Protein AF-G7Z6B0-F1 (afdb_monomer)

pLDDT: mean 72.28, std 18.52, range [39.72, 91.56]

Secondary structure (DSSP, 8-state):
-EETTEE--SEEEEETTEEEEE-TTTTTT---EEEE-SHHHHT-S-----S--TTS-----

Solvent-accessible surface area (backbone atoms only — not comparable to full-atom values): 4196 Å² total; per-residue (Å²): 90,71,58,97,87,43,82,42,79,59,63,48,76,74,55,96,79,24,37,34,31,55,44,71,86,46,48,93,85,40,94,45,76,47,79,36,73,48,76,71,58,73,62,68,58,80,77,77,77,7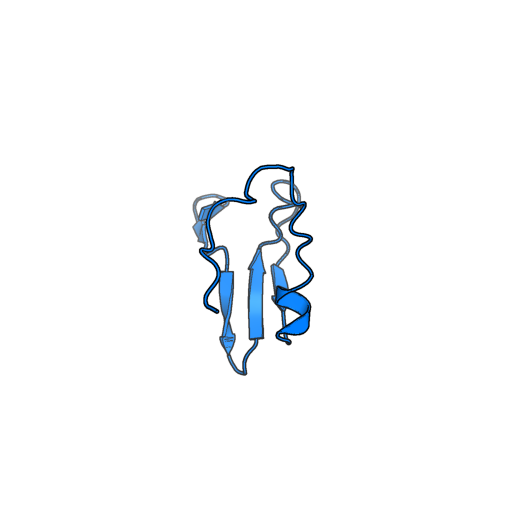4,86,84,75,94,78,80,74,83,84,89,128

Radius of gyration: 16.37 Å; Cα contacts (8 Å, |Δi|>4): 50; chains: 1; bounding box: 49×33×28 Å

Structure (mmCIF, N/CA/C/O backbone):
data_AF-G7Z6B0-F1
#
_entry.id   AF-G7Z6B0-F1
#
loop_
_atom_site.group_PDB
_atom_site.id
_atom_site.type_symbol
_atom_site.label_atom_id
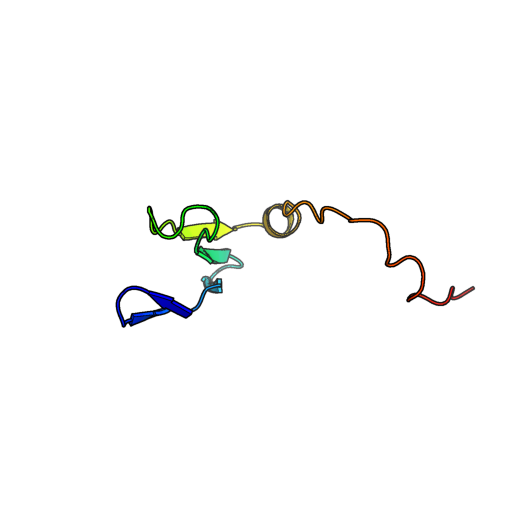_atom_site.label_alt_id
_atom_site.label_comp_id
_atom_site.label_asym_id
_atom_site.label_entity_id
_atom_site.label_seq_id
_atom_site.pdbx_PDB_ins_code
_atom_site.Cartn_x
_atom_site.Cartn_y
_atom_site.Cartn_z
_atom_site.occupancy
_atom_site.B_iso_or_equiv
_atom_site.auth_seq_id
_atom_site.auth_comp_id
_atom_site.auth_asym_id
_atom_site.auth_atom_id
_atom_site.pdbx_PDB_model_num
ATOM 1 N N . MET A 1 1 ? 2.103 5.433 10.074 1.00 76.94 1 MET A N 1
ATOM 2 C CA . MET A 1 1 ? 1.275 6.658 10.118 1.00 76.94 1 MET A CA 1
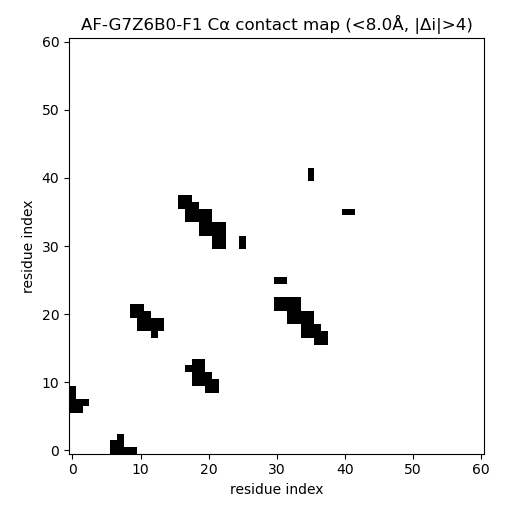ATOM 3 C C . MET A 1 1 ? -0.061 6.332 10.777 1.00 76.94 1 MET A C 1
ATOM 5 O O . MET A 1 1 ? -0.438 5.168 10.765 1.00 76.94 1 MET A O 1
ATOM 9 N N . ARG A 1 2 ? -0.760 7.296 11.389 1.00 81.06 2 ARG A N 1
ATOM 10 C CA . ARG A 1 2 ? -2.142 7.100 11.863 1.00 81.06 2 ARG A CA 1
ATOM 11 C C . ARG A 1 2 ? -3.070 7.957 11.012 1.00 81.06 2 ARG A C 1
ATOM 13 O O . ARG A 1 2 ? -2.843 9.157 10.936 1.00 81.06 2 ARG A O 1
ATOM 20 N N . ILE A 1 3 ? -4.058 7.342 10.378 1.00 79.81 3 ILE A N 1
ATOM 21 C CA . ILE A 1 3 ? -5.076 8.014 9.562 1.00 79.81 3 ILE A CA 1
ATOM 22 C C . ILE A 1 3 ? -6.419 7.623 10.176 1.00 79.81 3 ILE A C 1
ATOM 24 O O . ILE A 1 3 ? -6.662 6.436 10.392 1.00 79.81 3 ILE A O 1
ATOM 28 N N . ASP A 1 4 ? -7.205 8.618 10.592 1.00 81.06 4 ASP A N 1
ATOM 29 C CA . ASP A 1 4 ? -8.481 8.450 11.309 1.00 81.06 4 ASP A CA 1
ATOM 30 C C . ASP A 1 4 ? -8.414 7.453 12.477 1.00 81.06 4 ASP A C 1
A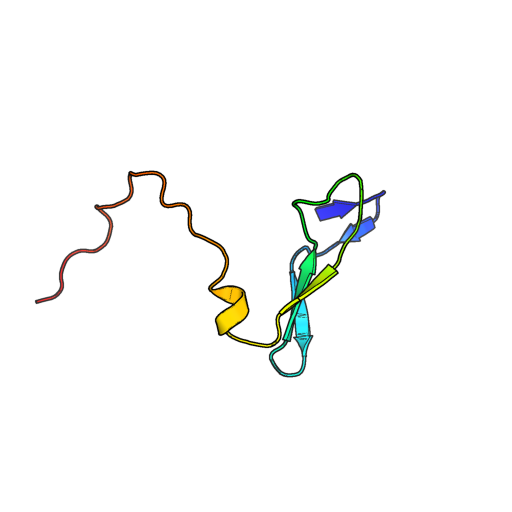TOM 32 O O . ASP A 1 4 ? -9.239 6.560 12.649 1.00 81.06 4 ASP A O 1
ATOM 36 N N . GLY A 1 5 ? -7.350 7.561 13.278 1.00 85.81 5 GLY A N 1
ATOM 37 C CA . GLY A 1 5 ? -7.115 6.696 14.438 1.00 85.81 5 GLY A CA 1
ATOM 38 C C . GLY A 1 5 ? -6.540 5.313 14.112 1.00 85.81 5 GLY A C 1
ATOM 39 O O . GLY A 1 5 ? -5.965 4.686 15.011 1.00 85.81 5 GLY A O 1
ATOM 40 N N . THR A 1 6 ? -6.582 4.887 12.849 1.00 85.19 6 THR A N 1
ATOM 41 C CA . THR A 1 6 ? -6.075 3.593 12.372 1.00 85.19 6 THR A CA 1
ATOM 42 C C . THR A 1 6 ? -4.597 3.683 12.011 1.00 85.19 6 THR A C 1
ATOM 44 O O . THR A 1 6 ? -4.159 4.598 11.314 1.00 85.19 6 THR A O 1
ATOM 47 N N . ALA A 1 7 ? -3.795 2.735 12.499 1.00 86.44 7 ALA A N 1
ATOM 48 C CA . ALA A 1 7 ? -2.381 2.658 12.158 1.00 86.44 7 ALA A CA 1
ATOM 49 C C . ALA A 1 7 ? -2.209 2.075 10.749 1.00 86.44 7 ALA A C 1
ATOM 51 O O . ALA A 1 7 ? -2.466 0.898 10.520 1.00 86.44 7 ALA A O 1
ATOM 52 N N . TYR A 1 8 ? -1.725 2.900 9.828 1.00 84.38 8 TYR A N 1
ATOM 53 C CA . TYR A 1 8 ? -1.406 2.516 8.462 1.00 84.38 8 TYR A CA 1
ATOM 54 C C . TYR A 1 8 ? 0.099 2.487 8.229 1.00 84.38 8 TYR A C 1
ATOM 56 O O . TYR A 1 8 ? 0.855 3.364 8.675 1.00 84.38 8 TYR A O 1
ATOM 64 N N . ARG A 1 9 ? 0.536 1.479 7.476 1.00 87.00 9 ARG A N 1
ATOM 65 C CA . ARG A 1 9 ? 1.858 1.471 6.855 1.00 87.00 9 ARG A CA 1
ATOM 66 C C . ARG A 1 9 ? 1.769 2.302 5.574 1.00 87.00 9 ARG A C 1
ATOM 68 O O . ARG A 1 9 ? 0.826 2.135 4.821 1.00 87.00 9 ARG A O 1
ATOM 75 N N . THR A 1 10 ? 2.713 3.209 5.346 1.00 85.75 10 THR A N 1
ATOM 76 C CA . THR A 1 10 ? 2.709 4.103 4.172 1.00 85.75 10 THR A CA 1
ATOM 77 C C . THR A 1 10 ? 3.165 3.420 2.886 1.00 85.75 10 THR A C 1
ATOM 79 O O . THR A 1 10 ? 2.833 3.899 1.810 1.00 85.75 10 THR A O 1
ATOM 82 N N . ILE A 1 11 ? 3.908 2.317 3.003 1.00 88.75 11 ILE A N 1
ATOM 83 C CA . ILE A 1 11 ? 4.427 1.507 1.896 1.00 88.75 11 ILE A CA 1
ATOM 84 C C . ILE A 1 11 ? 4.342 0.032 2.305 1.00 88.75 11 ILE A C 1
ATOM 86 O O . ILE A 1 11 ? 4.795 -0.320 3.399 1.00 88.75 11 ILE A O 1
ATOM 90 N N . TRP A 1 12 ? 3.795 -0.845 1.465 1.00 91.12 12 TRP A N 1
ATOM 91 C CA . TRP A 1 12 ? 3.767 -2.293 1.714 1.00 91.12 12 TRP A CA 1
ATOM 92 C C . TRP A 1 12 ? 3.898 -3.098 0.424 1.00 91.12 12 TRP A C 1
ATOM 94 O O . TRP A 1 12 ? 3.541 -2.635 -0.650 1.00 91.12 12 TRP A O 1
ATOM 104 N N . SER A 1 13 ? 4.421 -4.321 0.522 1.00 88.88 13 SER A N 1
ATOM 105 C CA . SER A 1 13 ? 4.455 -5.231 -0.625 1.00 88.88 13 SER A CA 1
ATOM 106 C C . SER A 1 13 ? 3.069 -5.825 -0.874 1.00 88.88 13 SER A C 1
ATOM 108 O O . SER A 1 13 ? 2.404 -6.243 0.073 1.00 88.88 13 SER A O 1
ATOM 110 N N . GLU A 1 14 ? 2.669 -5.912 -2.142 1.00 88.94 14 GLU A N 1
ATOM 111 C CA . GLU A 1 14 ? 1.468 -6.643 -2.577 1.00 88.94 14 GLU A CA 1
ATOM 112 C C . GLU A 1 14 ? 1.789 -8.057 -3.097 1.00 88.94 14 GLU A C 1
ATOM 114 O O . GLU A 1 14 ? 0.913 -8.761 -3.595 1.00 88.94 14 GLU A O 1
ATOM 119 N N . GLY A 1 15 ? 3.049 -8.492 -2.981 1.00 83.81 15 GLY A N 1
ATOM 120 C CA . GLY A 1 15 ? 3.529 -9.737 -3.575 1.00 83.81 15 GLY A CA 1
ATOM 121 C C . GLY A 1 15 ? 3.817 -9.611 -5.075 1.00 83.81 15 GLY A C 1
ATOM 122 O O . GLY A 1 15 ? 3.516 -8.605 -5.715 1.00 83.81 15 GLY A O 1
ATOM 123 N N . GLY A 1 16 ? 4.480 -10.625 -5.637 1.00 81.50 16 GLY A N 1
ATOM 124 C CA . GLY A 1 16 ? 4.793 -10.672 -7.073 1.00 81.50 16 GLY A CA 1
ATOM 125 C C . GLY A 1 16 ? 5.673 -9.520 -7.578 1.00 81.50 16 GLY A C 1
ATOM 126 O O . GLY A 1 16 ? 5.568 -9.152 -8.740 1.00 81.50 16 GLY A O 1
ATOM 127 N N . GLY A 1 17 ? 6.492 -8.916 -6.709 1.00 83.31 17 GLY A N 1
ATOM 128 C CA . GLY A 1 17 ? 7.334 -7.762 -7.051 1.00 83.31 17 GLY A CA 1
ATOM 129 C C . GLY A 1 17 ? 6.609 -6.412 -7.051 1.00 83.31 17 GLY A C 1
ATOM 130 O O . GLY A 1 17 ? 7.232 -5.398 -7.335 1.00 83.31 17 GLY A O 1
ATOM 131 N N . SER A 1 18 ? 5.320 -6.376 -6.700 1.00 84.81 18 SER A N 1
ATOM 132 C CA . SER A 1 18 ? 4.557 -5.131 -6.585 1.00 84.81 18 SER A CA 1
ATOM 133 C C . SER A 1 18 ? 4.639 -4.530 -5.177 1.00 84.81 18 SER A C 1
ATOM 135 O O . SER A 1 18 ? 4.679 -5.244 -4.164 1.00 84.81 18 SER A O 1
ATOM 137 N N . VAL A 1 19 ? 4.613 -3.202 -5.113 1.00 89.44 19 VAL A N 1
ATOM 138 C CA . VAL A 1 19 ? 4.567 -2.410 -3.879 1.00 89.44 19 VAL A CA 1
ATOM 139 C C . VAL A 1 19 ? 3.407 -1.430 -3.978 1.00 89.44 19 VAL A C 1
ATOM 141 O O . VAL A 1 19 ? 3.217 -0.803 -5.009 1.00 89.44 19 VAL A O 1
ATOM 144 N N . ALA A 1 20 ? 2.637 -1.276 -2.911 1.00 9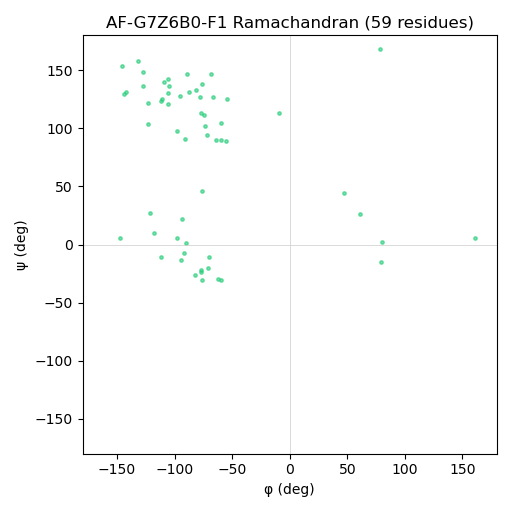1.19 20 ALA A N 1
ATOM 145 C CA . ALA A 1 20 ? 1.618 -0.248 -2.792 1.00 91.19 20 ALA A CA 1
ATOM 146 C C . ALA A 1 20 ? 2.088 0.864 -1.850 1.00 91.19 20 ALA A C 1
ATOM 148 O O . ALA A 1 20 ? 2.744 0.600 -0.835 1.00 91.19 20 ALA A O 1
ATOM 149 N N . ILE A 1 21 ? 1.743 2.104 -2.191 1.00 91.56 21 ILE A N 1
ATOM 150 C CA . ILE A 1 21 ? 2.029 3.300 -1.397 1.00 91.56 21 ILE A CA 1
ATOM 151 C C . ILE A 1 21 ? 0.751 4.103 -1.165 1.00 91.56 21 ILE A C 1
ATOM 153 O O . ILE A 1 21 ? -0.131 4.140 -2.021 1.00 91.56 21 ILE A O 1
ATOM 157 N N . ILE A 1 22 ? 0.663 4.782 -0.024 1.00 91.19 22 ILE A N 1
ATOM 158 C CA . ILE A 1 22 ? -0.343 5.837 0.168 1.00 91.19 22 ILE A CA 1
ATOM 159 C C . ILE A 1 22 ? 0.155 7.087 -0.552 1.00 91.19 22 ILE A C 1
ATOM 161 O O . ILE A 1 22 ? 1.273 7.541 -0.287 1.00 91.19 22 ILE A O 1
ATOM 165 N N . ASP A 1 23 ? -0.677 7.656 -1.422 1.00 90.19 23 ASP A N 1
ATOM 166 C CA . ASP A 1 23 ? -0.402 8.931 -2.078 1.00 90.19 23 ASP A CA 1
ATOM 167 C C . ASP A 1 23 ? -0.542 10.076 -1.069 1.00 90.19 23 ASP A C 1
ATOM 169 O O . ASP A 1 23 ? -1.622 10.610 -0.805 1.00 90.19 23 ASP A O 1
ATOM 173 N N . GLN A 1 24 ? 0.592 10.444 -0.480 1.00 87.81 24 GLN A N 1
ATOM 174 C CA . GLN A 1 24 ? 0.656 11.494 0.530 1.00 87.81 24 GLN A CA 1
ATOM 175 C C . GLN A 1 24 ? 0.420 12.899 -0.045 1.00 87.81 24 GLN A C 1
ATOM 177 O O . GLN A 1 24 ? 0.210 13.818 0.741 1.00 87.81 24 GLN A O 1
ATOM 182 N N . THR A 1 25 ? 0.404 13.085 -1.372 1.00 91.50 25 THR A N 1
ATOM 183 C CA . THR A 1 25 ? 0.119 14.396 -1.991 1.00 91.50 25 THR A CA 1
ATOM 184 C C . THR A 1 25 ? -1.369 14.741 -1.969 1.00 91.50 25 THR A C 1
ATOM 186 O O . THR A 1 25 ? -1.736 15.914 -2.000 1.00 91.50 25 THR A O 1
ATOM 189 N N . ARG A 1 26 ? -2.231 13.718 -1.885 1.00 88.56 26 ARG A N 1
ATOM 190 C CA . ARG A 1 26 ? -3.696 13.857 -1.866 1.00 88.56 26 ARG A CA 1
ATOM 191 C C . ARG A 1 26 ? -4.282 13.888 -0.457 1.00 88.56 26 ARG A C 1
ATOM 193 O O . ARG A 1 26 ? -5.437 14.278 -0.268 1.00 88.56 26 ARG A O 1
ATOM 200 N N . LEU A 1 27 ? -3.483 13.527 0.544 1.00 84.62 27 LEU A N 1
ATOM 201 C CA . LEU A 1 27 ? -3.866 13.680 1.940 1.00 84.62 27 LEU A CA 1
ATOM 202 C C . LEU A 1 27 ? -3.936 15.170 2.327 1.00 84.62 27 LEU A C 1
ATOM 204 O O . LEU A 1 27 ? -3.142 15.972 1.839 1.00 84.62 27 LEU A O 1
ATOM 208 N N . PRO A 1 28 ? -4.851 15.559 3.235 1.00 88.50 28 PRO A N 1
ATOM 209 C CA . PRO A 1 28 ? -5.812 14.718 3.959 1.00 88.50 28 PRO A CA 1
ATOM 210 C C . PRO A 1 28 ? -7.162 14.552 3.239 1.00 88.50 28 PRO A C 1
ATOM 212 O O . PRO A 1 28 ? -8.068 13.938 3.791 1.00 88.50 28 PRO A O 1
ATOM 215 N N . HIS A 1 29 ? -7.330 15.141 2.054 1.00 88.25 29 HIS A N 1
ATOM 216 C CA . HIS A 1 29 ? -8.628 15.228 1.382 1.00 88.25 29 HIS A CA 1
ATOM 217 C C . HIS A 1 29 ? -9.064 13.917 0.734 1.00 88.25 29 HIS A C 1
ATOM 219 O O . HIS A 1 29 ? -10.262 13.662 0.639 1.00 88.25 29 HIS A O 1
ATOM 225 N N . ASP A 1 30 ? -8.108 13.102 0.289 1.00 86.12 30 ASP A N 1
ATOM 226 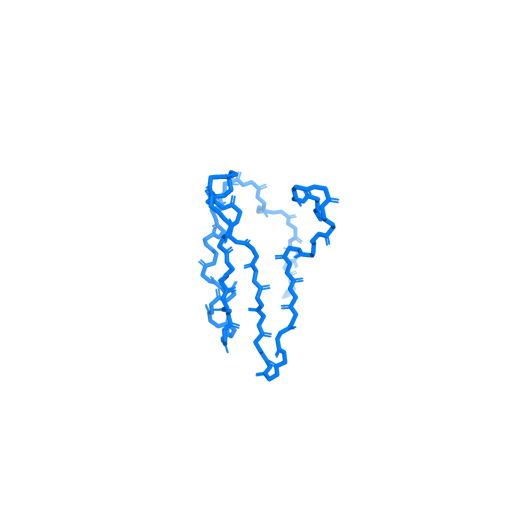C CA . ASP A 1 30 ? -8.394 11.837 -0.368 1.00 86.12 30 ASP A CA 1
ATOM 227 C C . ASP A 1 30 ? -7.365 10.762 -0.006 1.00 86.12 30 ASP A C 1
ATOM 229 O O 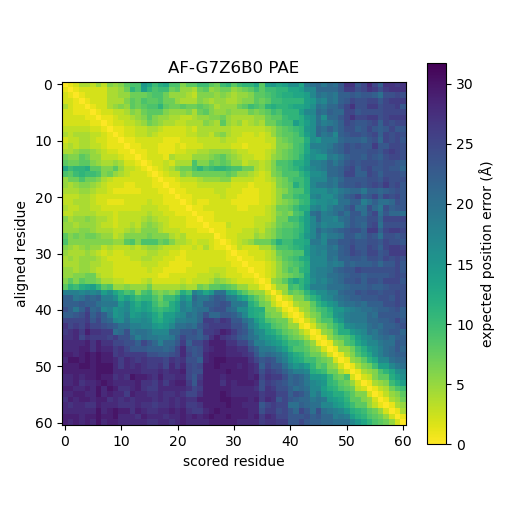. ASP A 1 30 ? -6.152 10.966 -0.100 1.00 86.12 30 ASP A O 1
ATOM 233 N N . PHE A 1 31 ? -7.870 9.604 0.415 1.00 88.69 31 PHE A N 1
ATOM 234 C CA . PHE A 1 31 ? -7.059 8.440 0.740 1.00 88.69 31 PHE A CA 1
ATOM 235 C C . PHE A 1 31 ? -6.902 7.577 -0.514 1.00 88.69 31 PHE A C 1
ATOM 237 O O . PHE A 1 31 ? -7.707 6.687 -0.786 1.00 88.69 31 PHE A O 1
ATOM 244 N N . ALA A 1 32 ? -5.846 7.847 -1.279 1.00 90.31 32 ALA A N 1
ATOM 245 C CA . ALA A 1 32 ? -5.521 7.104 -2.489 1.00 90.31 32 ALA A CA 1
ATOM 246 C C . ALA A 1 32 ? -4.332 6.158 -2.264 1.00 90.31 32 ALA A C 1
ATOM 248 O O . ALA A 1 32 ? -3.320 6.530 -1.666 1.00 90.31 32 ALA A O 1
ATOM 249 N N . VAL A 1 33 ? -4.452 4.929 -2.773 1.00 91.06 33 VAL A N 1
ATOM 250 C CA . VAL A 1 33 ? -3.379 3.927 -2.779 1.00 91.06 33 VAL A CA 1
ATOM 251 C C . VAL A 1 33 ? -2.918 3.718 -4.214 1.00 91.06 33 VAL A C 1
ATOM 253 O O . VAL 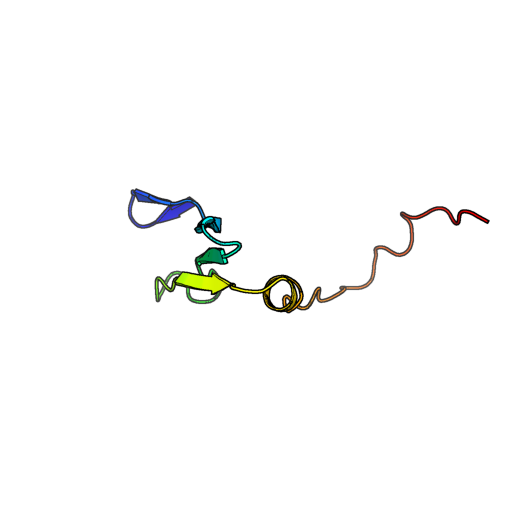A 1 33 ? -3.726 3.404 -5.088 1.00 91.06 33 VAL A O 1
ATOM 256 N N . VAL A 1 34 ? -1.620 3.885 -4.449 1.00 90.44 34 VAL A N 1
ATOM 257 C CA . VAL A 1 34 ? -0.986 3.689 -5.755 1.00 90.44 34 VAL A CA 1
ATOM 258 C C . VAL A 1 34 ? -0.205 2.387 -5.729 1.00 90.44 34 VAL A C 1
ATOM 260 O O . VAL A 1 34 ? 0.588 2.152 -4.817 1.00 90.44 34 VAL A O 1
ATOM 263 N N . ARG A 1 35 ? -0.424 1.543 -6.738 1.00 89.38 35 ARG A N 1
ATOM 264 C CA . ARG A 1 35 ? 0.331 0.309 -6.944 1.00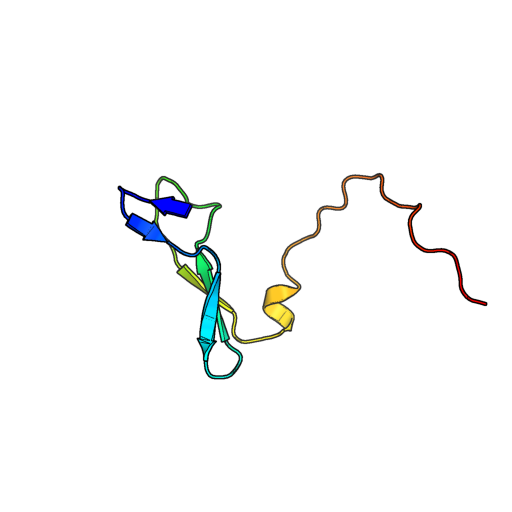 89.38 35 ARG A CA 1
ATOM 265 C C . ARG A 1 35 ? 1.473 0.571 -7.919 1.00 89.38 35 ARG A C 1
ATOM 267 O O . ARG A 1 35 ? 1.242 1.058 -9.016 1.00 89.38 35 ARG A O 1
ATOM 274 N N . LEU A 1 36 ? 2.676 0.198 -7.511 1.00 85.44 36 LEU A N 1
ATOM 275 C CA . LEU A 1 36 ? 3.901 0.215 -8.299 1.00 85.44 36 LEU A CA 1
ATOM 276 C C . LEU A 1 36 ? 4.225 -1.238 -8.664 1.00 85.44 36 LEU A C 1
ATOM 278 O O . LEU A 1 36 ? 4.343 -2.096 -7.783 1.00 85.44 36 LEU A O 1
ATOM 282 N N . THR A 1 37 ? 4.296 -1.534 -9.958 1.00 80.75 37 THR A N 1
ATOM 283 C CA . THR A 1 37 ? 4.454 -2.892 -10.508 1.00 80.75 37 THR A CA 1
ATOM 284 C C . THR A 1 37 ? 5.802 -3.132 -11.184 1.00 80.75 37 THR A C 1
ATOM 286 O O . THR A 1 37 ? 6.137 -4.287 -11.443 1.00 80.75 37 THR A O 1
ATOM 289 N N . GLY A 1 38 ? 6.598 -2.083 -11.405 1.00 66.06 38 GLY A N 1
ATOM 290 C CA . GLY A 1 38 ? 7.956 -2.173 -11.947 1.00 66.06 38 GLY A CA 1
ATOM 291 C C . GLY A 1 38 ? 8.983 -1.359 -11.157 1.00 66.06 38 GLY A C 1
ATOM 292 O O . GLY A 1 38 ? 8.649 -0.388 -10.475 1.00 66.06 38 GLY A O 1
ATOM 293 N N . LEU A 1 39 ? 10.259 -1.740 -11.282 1.00 58.34 39 LEU A N 1
ATOM 294 C CA . LEU A 1 39 ? 11.391 -0.961 -10.765 1.00 58.34 39 LEU A CA 1
ATOM 295 C C . LEU A 1 39 ? 11.422 0.445 -11.400 1.00 58.34 39 LEU A C 1
ATOM 297 O O . LEU A 1 39 ? 11.811 1.407 -10.741 1.00 58.34 39 LEU A O 1
ATOM 301 N N . GLU A 1 40 ? 10.943 0.574 -12.642 1.00 54.25 40 GLU A N 1
ATOM 302 C CA . GLU A 1 40 ? 10.814 1.847 -13.357 1.00 54.25 40 GLU A CA 1
ATOM 303 C C . GLU A 1 40 ? 9.855 2.852 -12.688 1.00 54.25 40 GLU A C 1
ATOM 305 O O . GLU A 1 40 ? 10.083 4.056 -12.781 1.00 54.25 40 GLU A O 1
ATOM 310 N N . GLU A 1 41 ? 8.824 2.405 -11.964 1.00 54.91 41 GLU A N 1
ATOM 311 C CA . GLU A 1 41 ? 7.871 3.313 -11.296 1.00 54.91 41 GLU A CA 1
ATOM 312 C C . GLU A 1 41 ? 8.402 3.811 -9.943 1.00 54.91 41 GLU A C 1
ATOM 314 O O . GLU A 1 41 ? 8.081 4.920 -9.519 1.00 54.91 41 GLU A O 1
ATOM 319 N N . ALA A 1 42 ? 9.287 3.045 -9.296 1.00 51.19 42 ALA A N 1
ATOM 320 C CA . ALA A 1 42 ? 10.008 3.490 -8.101 1.00 51.19 42 ALA A CA 1
ATOM 321 C C . ALA A 1 42 ? 11.073 4.563 -8.412 1.00 51.19 42 ALA A C 1
ATOM 323 O O . ALA A 1 42 ? 11.479 5.301 -7.514 1.00 51.19 42 ALA A O 1
ATOM 324 N N . ALA A 1 43 ? 11.507 4.669 -9.673 1.00 52.94 43 ALA A N 1
ATOM 325 C CA . ALA A 1 43 ? 12.486 5.651 -10.142 1.00 52.94 43 ALA A CA 1
ATOM 326 C C . ALA A 1 43 ? 11.859 6.959 -10.662 1.00 52.94 43 ALA A C 1
ATOM 328 O O . ALA A 1 43 ? 12.585 7.912 -10.930 1.00 52.94 43 ALA A O 1
ATOM 329 N N . HIS A 1 44 ? 10.527 7.035 -10.789 1.00 51.25 44 HIS A N 1
ATOM 330 C CA . HIS A 1 44 ? 9.830 8.249 -11.232 1.00 51.25 44 HIS A CA 1
ATOM 331 C C . HIS A 1 44 ? 9.360 9.141 -10.073 1.00 51.25 44 HIS A C 1
ATOM 333 O O . HIS A 1 44 ? 8.470 9.972 -10.235 1.00 51.25 44 HIS A O 1
ATOM 339 N N . ALA A 1 45 ? 9.975 9.000 -8.897 1.00 39.72 45 ALA A N 1
ATOM 340 C CA . ALA A 1 45 ? 10.069 10.127 -7.987 1.00 39.72 45 ALA A CA 1
ATOM 341 C C . ALA A 1 45 ? 11.138 11.066 -8.566 1.00 39.72 45 ALA A C 1
ATOM 343 O O . ALA A 1 45 ? 12.310 10.680 -8.581 1.00 39.72 45 ALA A O 1
ATOM 344 N N . PRO A 1 46 ? 10.799 12.273 -9.056 1.00 41.00 46 PRO A N 1
ATOM 345 C CA . PRO A 1 46 ? 11.815 13.286 -9.244 1.00 41.00 46 PRO A CA 1
ATOM 346 C C . PRO A 1 46 ? 12.423 13.539 -7.866 1.00 41.00 46 PRO A C 1
ATOM 348 O O . PRO A 1 46 ? 11.821 14.155 -6.988 1.00 41.00 46 PRO A O 1
ATOM 351 N N . ILE A 1 47 ? 13.625 13.013 -7.662 1.00 51.56 47 ILE A N 1
ATOM 352 C CA . ILE A 1 47 ? 14.613 13.657 -6.815 1.00 51.56 47 ILE A CA 1
ATOM 353 C C . ILE A 1 47 ? 14.770 15.059 -7.401 1.00 51.56 47 ILE A C 1
ATOM 355 O O . ILE A 1 47 ? 15.551 15.278 -8.321 1.00 51.56 47 ILE A O 1
ATOM 359 N N . GLU A 1 48 ? 13.946 15.997 -6.932 1.00 42.00 48 GLU A N 1
ATOM 360 C CA . GLU A 1 48 ? 14.251 17.413 -7.047 1.00 42.00 48 GLU A CA 1
ATOM 361 C C . GLU A 1 48 ? 15.515 17.604 -6.210 1.00 42.00 48 GLU A C 1
ATOM 363 O O . GLU A 1 48 ? 15.480 17.764 -4.987 1.00 42.00 48 GLU A O 1
ATOM 368 N N . GLU A 1 49 ? 16.651 17.443 -6.883 1.00 48.34 49 GLU A N 1
ATOM 369 C CA . GLU A 1 49 ? 17.956 17.833 -6.399 1.00 48.34 49 GLU A CA 1
ATOM 370 C C . GLU A 1 49 ? 17.900 19.342 -6.156 1.00 48.34 49 GLU A C 1
ATOM 372 O O . GLU A 1 49 ? 18.141 20.163 -7.036 1.00 48.34 49 GLU A O 1
ATOM 377 N N . ARG A 1 50 ? 17.516 19.725 -4.940 1.00 48.44 50 ARG A N 1
ATOM 378 C CA . ARG A 1 50 ? 17.836 21.048 -4.425 1.00 48.44 50 ARG A CA 1
ATOM 379 C C . ARG A 1 50 ? 19.321 21.004 -4.091 1.00 48.44 50 ARG A C 1
ATOM 381 O O . ARG A 1 50 ? 19.698 20.392 -3.092 1.00 48.44 50 ARG A O 1
ATOM 388 N N . ASP A 1 51 ? 20.112 21.587 -4.992 1.00 51.69 51 ASP A N 1
ATOM 389 C CA . ASP A 1 51 ? 21.533 21.937 -4.880 1.00 51.69 51 ASP A CA 1
ATOM 390 C C . ASP A 1 51 ? 22.095 21.786 -3.456 1.00 51.69 51 ASP A C 1
ATOM 392 O O . ASP A 1 51 ? 21.744 22.553 -2.554 1.00 51.69 51 ASP A O 1
ATOM 396 N N . GLY A 1 52 ? 23.010 20.829 -3.250 1.00 51.09 52 GLY A N 1
ATOM 397 C CA . GLY A 1 52 ? 23.784 20.804 -2.002 1.00 51.09 52 GLY A CA 1
ATOM 398 C C . GLY A 1 52 ? 24.490 19.516 -1.576 1.00 51.09 52 GLY A C 1
ATOM 399 O O . GLY A 1 52 ? 25.034 19.500 -0.475 1.00 51.09 52 GLY A O 1
ATOM 400 N N . LEU A 1 53 ? 24.516 18.442 -2.374 1.00 49.66 53 LEU A N 1
ATOM 401 C CA . LEU A 1 53 ? 25.081 17.147 -1.939 1.00 49.66 53 LEU A CA 1
ATOM 402 C C . LEU A 1 53 ? 26.234 16.610 -2.807 1.00 49.66 53 LEU A C 1
ATOM 404 O O . LEU A 1 53 ? 26.523 15.416 -2.813 1.00 49.66 53 LEU A O 1
ATOM 408 N N . LEU A 1 54 ? 26.969 17.505 -3.466 1.00 47.59 54 LEU A N 1
ATOM 409 C CA . LEU A 1 54 ? 28.185 17.218 -4.244 1.00 47.59 54 LEU A CA 1
ATOM 410 C C . LEU A 1 54 ? 29.435 16.975 -3.359 1.00 47.59 54 LEU A C 1
ATOM 412 O O . LEU A 1 54 ? 30.502 17.528 -3.606 1.00 47.59 54 LEU A O 1
ATOM 416 N N . GLY A 1 55 ? 29.321 16.164 -2.299 1.00 51.16 55 GLY A N 1
ATOM 417 C CA . GLY A 1 55 ? 30.426 15.970 -1.342 1.00 51.16 55 GLY A CA 1
ATOM 418 C C . GLY A 1 55 ? 30.571 14.599 -0.680 1.00 51.16 55 GLY A C 1
ATOM 419 O O . GLY A 1 55 ? 31.413 14.470 0.204 1.00 51.16 55 GLY A O 1
ATOM 420 N N . LEU A 1 56 ? 29.782 13.581 -1.045 1.00 49.88 56 LEU A N 1
ATOM 421 C CA . LEU A 1 56 ? 29.739 12.318 -0.282 1.00 49.88 56 LEU A CA 1
ATOM 422 C C . LEU A 1 56 ? 30.183 11.046 -1.017 1.00 49.88 56 LEU A C 1
ATOM 424 O O . LEU A 1 56 ? 30.085 9.962 -0.447 1.00 49.88 56 LEU A O 1
ATOM 428 N N . PHE A 1 57 ? 30.764 11.152 -2.212 1.00 47.56 57 PHE A N 1
ATOM 429 C CA . PHE A 1 57 ? 31.376 10.000 -2.878 1.00 47.56 57 PHE A CA 1
ATOM 430 C C . PHE A 1 57 ? 32.846 10.289 -3.202 1.00 47.56 57 PHE A C 1
ATOM 432 O O . PHE A 1 57 ? 33.114 11.038 -4.138 1.00 47.56 57 PHE A O 1
ATOM 439 N N . PRO A 1 58 ? 33.815 9.736 -2.444 1.00 47.81 58 PRO A N 1
ATOM 440 C CA . PRO A 1 58 ? 35.207 9.771 -2.866 1.00 47.81 58 PRO A CA 1
ATOM 441 C C . PRO A 1 58 ? 35.379 8.901 -4.117 1.00 47.81 58 PRO A C 1
ATOM 443 O O . PRO A 1 58 ? 34.989 7.729 -4.131 1.00 47.81 58 PRO A O 1
ATOM 446 N N . GLU A 1 59 ? 35.956 9.496 -5.160 1.00 53.03 59 GLU A N 1
ATOM 447 C CA . GLU A 1 59 ? 36.330 8.827 -6.402 1.00 53.03 59 GLU A CA 1
ATOM 448 C C . GLU A 1 59 ? 37.227 7.616 -6.104 1.00 53.03 59 GLU A C 1
ATOM 450 O O . GLU A 1 59 ? 38.253 7.710 -5.430 1.00 53.03 59 GLU A O 1
ATOM 455 N N . ARG A 1 60 ? 36.818 6.448 -6.603 1.00 45.38 60 ARG A N 1
ATOM 456 C CA . ARG A 1 60 ? 37.678 5.273 -6.744 1.00 45.38 60 ARG A CA 1
ATOM 457 C C . ARG A 1 60 ? 38.170 5.245 -8.189 1.00 45.38 60 ARG A C 1
ATOM 459 O O . ARG A 1 60 ? 37.456 4.743 -9.054 1.00 45.38 60 ARG A O 1
ATOM 466 N N . ALA A 1 61 ? 39.377 5.752 -8.412 1.00 44.56 61 ALA A N 1
ATOM 467 C CA . ALA A 1 61 ? 40.276 5.357 -9.494 1.00 44.56 61 ALA A CA 1
ATOM 468 C C . ALA A 1 61 ? 41.718 5.489 -8.992 1.00 44.56 61 ALA A C 1
ATOM 470 O O . ALA A 1 61 ? 42.039 6.557 -8.427 1.00 44.56 61 ALA A O 1
#

Foldseek 3Di:
DAQPNDDDDQKDAPDPQKIKGFPPVCPPPDGDIDIDRDPVVVVPPPPPPPPDDPPPDDDDD

Organism: Azospirillum lipoferum (strain 4B) (NCBI:txid862719)

Mean predicted aligned error: 13.53 Å

Sequence (61 aa):
MRIDGTAYRTIWSEGGGSVAIIDQTRLPHDFAVVRLTGLEEAAHAPIEERDGLLGLFPERA

InterPro domains:
  IPR027363 Methylthioribose-1-phosphate isomerase, N-terminal [G3DSA:1.20.120.420] (3-48)